Protein AF-A0A086PHK9-F1 (afdb_monomer)

Nearest PDB structures (foldseek):
  7unz-assembly2_D  TM=5.191E-01  e=3.148E+00  Plasmodium falciparum
  7ufx-assembly1_C  TM=5.581E-01  e=4.415E+00  Escherichia coli K-12
  7ur0-assembly1_C  TM=5.518E-01  e=6.192E+00  Escherichia coli K-12
  8f1i-assembly1_H  TM=3.237E-01  e=7.333E+00  Escherichia coli

Foldseek 3Di:
DCVQANPKDWDADPVVRDIDIDGDLAPDDWGKDKDWDFDPDPPDPDIDIDMDTDHHHDPDQPDQDPLQEDDVPDDDDDDDADQVHKDKHKYAQVGDDPPDQQWFFPCPVVPGDHIDGPVVVAQKGKDWDFDDDDPRGGMIMIIIHGD

Sequence (147 aa):
LDQVFPGATRHDDATNHVYKLTIPKEGRTTKAAWYQCKGSARNSNTICKVKINVTAALPTPPTPEAKNKCTAGGEELNLSASPQLPLTFVCPHDLPLKPSETRVYDNRDGQCTNEVDLSSLVDATLSGTTQVDTLAPGDTTYTLTVR

InterPro domains:
  IPR036755 SRS domain superfamily [G3DSA:2.60.40.1320] (1-57)
  IPR036755 SRS domain superfamily [G3DSA:2.60.40.1320] (65-147)

Organism: NCBI:txid943118

Mean predicted aligned error: 13.15 Å

Radius of gyration: 23.98 Å; Cα contacts (8 Å, |Δi|>4): 245; chains: 1; bounding box: 64×37×56 Å

Secondary structure (DSSP, 8-state):
-TTTSTT-EEEEETTTTEEEEE--SSS--SEEEEEEEE-SSTT---EEEEEEEEPPPPPPPPPPPGGGB--TTPPP-----BTTB-EEEEE-TTS--SS-SSEEE--TTSSS--EEEHHHH-SEEEEEEE--SSSS---EEEEEEE-

pLDDT: mean 83.38, std 11.48, range [43.19, 95.94]

Structure (mmCIF, N/CA/C/O backbone):
data_AF-A0A086PHK9-F1
#
_entry.id   AF-A0A086PHK9-F1
#
loop_
_atom_site.group_PDB
_atom_site.id
_atom_site.type_symbol
_atom_site.label_atom_id
_atom_site.label_alt_id
_atom_site.label_comp_id
_atom_site.label_asym_id
_atom_site.label_entity_id
_atom_site.label_seq_id
_atom_site.pdbx_PDB_ins_code
_atom_site.Cartn_x
_atom_site.Cartn_y
_atom_site.Cartn_z
_atom_site.occupancy
_atom_site.B_iso_or_equiv
_atom_site.auth_seq_id
_atom_site.auth_comp_id
_atom_site.auth_asym_id
_atom_site.auth_atom_id
_atom_site.pdbx_PDB_model_num
ATOM 1 N N . LEU A 1 1 ? -16.057 18.497 16.750 1.00 78.44 1 LEU A N 1
ATOM 2 C CA . LEU A 1 1 ? -15.810 17.383 15.808 1.00 78.44 1 LEU A CA 1
ATOM 3 C C . LEU A 1 1 ? -14.372 17.430 15.322 1.00 78.44 1 LEU A C 1
ATOM 5 O O . LEU A 1 1 ? -13.650 16.488 15.600 1.00 78.44 1 LEU A O 1
ATOM 9 N N . ASP A 1 2 ? -13.955 18.554 14.742 1.00 81.12 2 ASP A N 1
ATOM 10 C CA . ASP A 1 2 ? -12.584 18.814 14.284 1.00 81.12 2 ASP A CA 1
ATOM 11 C C . ASP A 1 2 ? -11.486 18.534 15.338 1.00 81.12 2 ASP A C 1
ATOM 13 O O . ASP A 1 2 ? -10.485 17.892 15.057 1.00 81.12 2 ASP A O 1
ATOM 17 N N . GLN A 1 3 ? -11.731 18.865 16.610 1.00 82.00 3 GLN A N 1
ATOM 18 C CA . GLN A 1 3 ? -10.807 18.546 17.716 1.00 82.00 3 GLN A CA 1
ATOM 19 C C . GLN A 1 3 ? -10.564 17.036 17.928 1.00 82.00 3 GLN A C 1
ATOM 21 O O . GLN A 1 3 ? -9.513 16.619 18.419 1.00 82.00 3 GLN A O 1
ATOM 26 N N . VAL A 1 4 ? -11.558 16.205 17.603 1.00 83.56 4 VAL A N 1
ATOM 27 C CA . VAL A 1 4 ? -11.488 14.747 17.776 1.00 83.56 4 VAL A CA 1
ATOM 28 C C . VAL A 1 4 ? -11.048 14.089 16.473 1.00 83.56 4 VAL A C 1
ATOM 30 O O . VAL A 1 4 ? -10.138 13.268 16.491 1.00 83.56 4 VAL A O 1
ATOM 33 N N . PHE A 1 5 ? -11.636 14.498 15.352 1.00 87.75 5 PHE A N 1
ATOM 34 C CA . PHE A 1 5 ? -11.294 14.062 14.005 1.00 87.75 5 PHE A CA 1
ATOM 35 C C . PHE A 1 5 ? -11.035 15.307 13.140 1.00 87.75 5 PHE A C 1
ATOM 37 O O . PHE A 1 5 ? -12.000 15.887 12.633 1.00 87.75 5 PHE A O 1
ATOM 44 N N . PRO A 1 6 ? -9.770 15.743 12.996 1.00 88.12 6 PRO A N 1
ATOM 45 C CA . PRO A 1 6 ? -9.427 16.921 12.201 1.00 88.12 6 PRO A CA 1
ATOM 46 C C . PRO A 1 6 ? -9.944 16.813 10.765 1.00 88.12 6 PRO A C 1
ATOM 48 O O . PRO A 1 6 ? -9.844 15.754 10.145 1.00 88.12 6 PRO A O 1
ATOM 51 N N . GLY A 1 7 ? -10.545 17.889 10.256 1.00 87.56 7 GLY A N 1
ATOM 52 C CA . GLY A 1 7 ? -11.144 17.965 8.922 1.00 87.56 7 GLY A CA 1
ATOM 53 C C . GLY A 1 7 ? -12.464 17.202 8.753 1.00 87.56 7 GLY A C 1
ATOM 54 O O . GLY A 1 7 ? -13.014 17.176 7.652 1.00 87.56 7 GLY A O 1
ATOM 55 N N . ALA A 1 8 ? -12.997 16.568 9.803 1.00 89.19 8 ALA A N 1
ATOM 56 C CA . ALA A 1 8 ? -14.277 15.872 9.717 1.00 89.19 8 ALA A CA 1
ATOM 57 C C . ALA A 1 8 ? -15.462 16.840 9.672 1.00 89.19 8 ALA A C 1
ATOM 59 O O . ALA A 1 8 ? -15.534 17.821 10.416 1.00 89.19 8 ALA A O 1
ATOM 60 N N . THR A 1 9 ? -16.439 16.507 8.832 1.00 90.88 9 THR A N 1
ATOM 61 C CA . THR A 1 9 ? -17.657 17.290 8.621 1.00 90.88 9 THR A CA 1
ATOM 62 C C . THR A 1 9 ? -18.889 16.492 9.024 1.00 90.88 9 THR A C 1
ATOM 64 O O . THR A 1 9 ? -18.906 15.259 8.984 1.00 90.88 9 THR A O 1
ATOM 67 N N . ARG A 1 10 ? -19.940 17.201 9.439 1.00 90.44 10 ARG A N 1
ATOM 68 C CA . ARG A 1 10 ? -21.232 16.607 9.782 1.00 90.44 10 ARG A CA 1
ATOM 69 C C . ARG A 1 10 ? -22.333 17.303 8.999 1.00 90.44 10 ARG A C 1
ATOM 71 O O . ARG A 1 10 ? -22.347 18.529 8.934 1.00 90.44 10 ARG A O 1
ATOM 78 N N . HIS A 1 11 ? -23.230 16.515 8.424 1.00 93.12 11 HIS A N 1
ATOM 79 C CA . HIS A 1 11 ? -24.444 16.997 7.787 1.00 93.12 11 HIS A CA 1
ATOM 80 C C . HIS A 1 11 ? -25.659 16.443 8.530 1.00 93.12 11 HIS A C 1
ATOM 82 O O . HIS A 1 11 ? -25.753 15.231 8.736 1.00 93.12 11 HIS A O 1
ATOM 8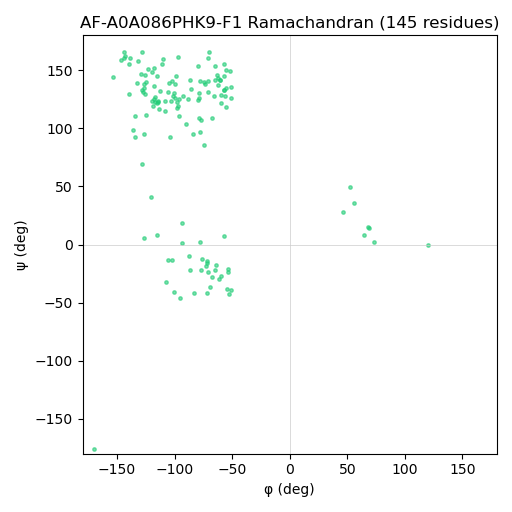8 N N . ASP A 1 12 ? -26.561 17.334 8.930 1.00 91.94 12 ASP A N 1
ATOM 89 C CA . ASP A 1 12 ? -27.671 17.020 9.822 1.00 91.94 12 ASP A CA 1
ATOM 90 C C . ASP A 1 12 ? -28.991 17.181 9.070 1.00 91.94 12 ASP A C 1
ATOM 92 O O . ASP A 1 12 ? -29.306 18.265 8.585 1.00 91.94 12 ASP A O 1
ATOM 96 N N . ASP A 1 13 ? -29.781 16.116 9.035 1.00 91.31 13 ASP A N 1
ATOM 97 C CA . ASP A 1 13 ? -31.189 16.145 8.664 1.00 91.31 13 ASP A CA 1
ATOM 98 C C . ASP A 1 13 ? -32.011 16.020 9.950 1.00 91.31 13 ASP A C 1
ATOM 100 O O . ASP A 1 13 ? -32.274 14.929 10.466 1.00 91.31 13 ASP A O 1
ATOM 104 N N . ALA A 1 14 ? -32.362 17.174 10.517 1.00 84.81 14 ALA A N 1
ATOM 105 C CA . ALA A 1 14 ? -33.084 17.248 11.781 1.00 84.81 14 ALA A CA 1
ATOM 106 C C . ALA A 1 14 ? -34.519 16.707 11.680 1.00 84.81 14 ALA A C 1
ATOM 108 O O . ALA A 1 14 ? -35.041 16.215 12.679 1.00 84.81 14 ALA A O 1
ATOM 109 N N . THR A 1 15 ? -35.133 16.778 10.496 1.00 88.88 15 THR A N 1
ATOM 110 C CA . THR A 1 15 ? -36.508 16.329 10.247 1.00 88.88 15 THR A CA 1
ATOM 111 C C . THR A 1 15 ? -36.600 14.810 10.264 1.00 88.88 15 THR A C 1
ATOM 113 O O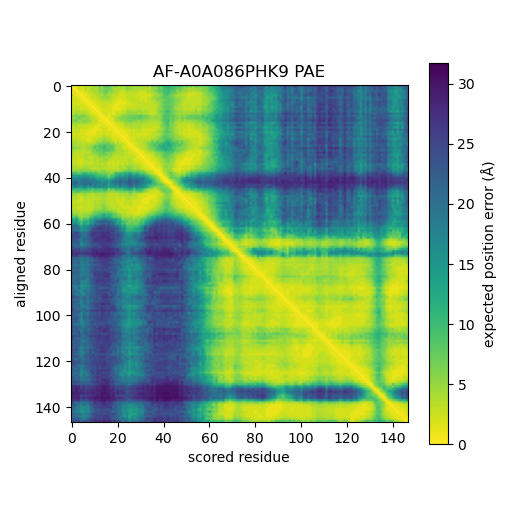 . THR A 1 15 ? -37.513 14.262 10.873 1.00 88.88 15 THR A O 1
ATOM 116 N N . ASN A 1 16 ? -35.627 14.130 9.654 1.00 90.62 16 ASN A N 1
ATOM 117 C CA . ASN A 1 16 ? -35.564 12.668 9.637 1.00 90.62 16 ASN A CA 1
ATOM 118 C C . ASN A 1 16 ? -34.707 12.086 10.773 1.00 90.62 16 ASN A C 1
ATOM 120 O O . ASN A 1 16 ? -34.541 10.871 10.861 1.00 90.62 16 ASN A O 1
ATOM 124 N N . HIS A 1 17 ? -34.155 12.939 11.644 1.00 86.19 17 HIS A N 1
ATOM 125 C CA . HIS A 1 17 ? -33.228 12.563 12.716 1.00 86.19 17 HIS A CA 1
ATOM 126 C C . HIS A 1 17 ? -31.986 11.797 12.217 1.00 86.19 17 HIS A C 1
ATOM 128 O O . HIS A 1 17 ? -31.473 10.907 12.901 1.00 86.19 17 HIS A O 1
ATOM 134 N N . VAL A 1 18 ? -31.484 12.149 11.029 1.00 89.31 18 VAL A N 1
ATOM 135 C CA . VAL A 1 18 ? -30.316 11.515 10.400 1.00 89.31 18 VAL A CA 1
ATOM 136 C C . VAL A 1 18 ? -29.104 12.438 10.4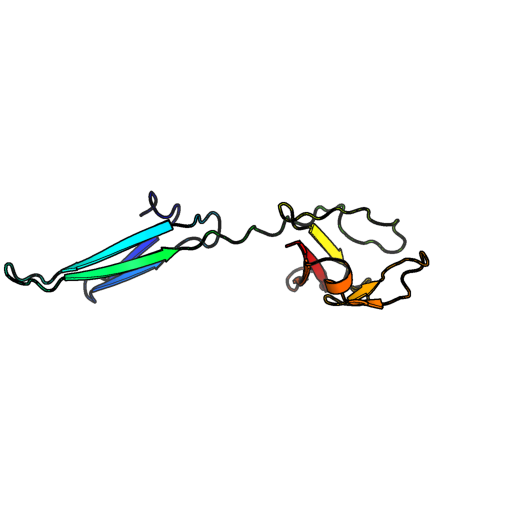93 1.00 89.31 18 VAL A C 1
ATOM 138 O O . VAL A 1 18 ? -29.165 13.611 10.138 1.00 89.31 18 VAL A O 1
ATOM 141 N N . TYR A 1 19 ? -27.968 11.894 10.932 1.00 89.31 19 TYR A N 1
ATOM 142 C CA . TYR A 1 19 ? -26.708 12.629 11.060 1.00 89.31 19 TYR A CA 1
ATOM 143 C C . TYR A 1 19 ? -25.615 11.913 10.270 1.00 89.31 19 TYR A C 1
ATOM 145 O O . TYR A 1 19 ? -25.187 10.817 10.636 1.00 89.31 19 TYR A O 1
ATOM 153 N N . LYS A 1 20 ? -25.146 12.526 9.182 1.00 91.25 20 LYS A N 1
ATOM 154 C CA . LYS A 1 20 ? -24.087 11.976 8.332 1.00 91.25 20 LYS A CA 1
ATOM 155 C C . LYS A 1 20 ? -22.739 12.559 8.735 1.00 91.25 20 LYS A C 1
ATOM 157 O O . LYS A 1 20 ? -22.466 13.736 8.507 1.00 91.25 20 LYS A O 1
ATOM 162 N N . LEU A 1 21 ? -21.887 11.718 9.310 1.00 89.38 21 LEU A N 1
ATOM 163 C CA . LEU A 1 21 ? -20.508 12.056 9.644 1.00 89.38 21 LEU A CA 1
ATOM 164 C C . LEU A 1 21 ? -19.573 11.650 8.498 1.00 89.38 21 LEU A C 1
ATOM 166 O O . LEU A 1 21 ? -19.575 10.495 8.082 1.00 89.38 21 LEU A O 1
ATOM 170 N N . THR A 1 22 ? -18.753 12.585 8.025 1.00 89.81 22 THR A N 1
ATOM 171 C CA . THR A 1 22 ? -17.721 12.336 7.012 1.00 89.81 22 THR A CA 1
ATOM 172 C C . THR A 1 22 ? -16.356 12.620 7.619 1.00 89.81 22 THR A C 1
ATOM 174 O O . THR A 1 22 ? -16.110 13.720 8.107 1.00 89.81 22 THR A O 1
ATOM 177 N N . ILE A 1 23 ? -15.469 11.627 7.607 1.00 88.06 23 ILE A N 1
ATOM 178 C CA . ILE A 1 23 ? -14.118 11.727 8.172 1.00 88.06 23 ILE A CA 1
ATOM 179 C C . ILE A 1 23 ? -13.112 11.652 7.016 1.00 88.06 23 ILE A C 1
ATOM 181 O O . ILE A 1 23 ? -13.257 10.756 6.178 1.00 88.06 23 ILE A O 1
ATOM 185 N N . PRO A 1 24 ? -12.116 12.556 6.939 1.00 85.62 24 PRO A N 1
ATOM 186 C CA . PRO A 1 24 ? -11.112 12.537 5.881 1.00 85.62 24 PRO A CA 1
ATOM 187 C C . PRO A 1 24 ? -10.382 11.201 5.832 1.00 85.62 24 PRO A C 1
ATOM 189 O O . PRO A 1 24 ? -10.141 10.584 6.864 1.00 85.62 24 PRO A O 1
ATOM 192 N N . LYS A 1 25 ? -10.018 10.733 4.636 1.00 77.62 25 LYS A N 1
ATOM 193 C CA . LYS A 1 25 ? -9.279 9.469 4.499 1.00 77.62 25 LYS A CA 1
ATOM 194 C C . LYS A 1 25 ? -7.848 9.585 5.026 1.00 77.62 25 LYS A C 1
ATOM 196 O O . LYS A 1 25 ? -7.373 8.635 5.651 1.00 77.62 25 LYS A O 1
ATOM 201 N N . GLU A 1 26 ? -7.224 10.738 4.813 1.00 77.50 26 GLU A N 1
ATOM 202 C CA . GLU A 1 26 ? -5.828 11.047 5.132 1.00 77.50 26 GLU A CA 1
ATOM 203 C C . GLU A 1 26 ? -5.684 11.782 6.467 1.00 77.50 26 GLU A C 1
ATOM 205 O O . GLU A 1 26 ? -6.654 12.318 7.003 1.00 77.50 26 GLU A O 1
ATOM 210 N N . GLY A 1 27 ? -4.471 11.777 7.031 1.00 73.31 27 GLY A N 1
ATOM 211 C CA . GLY A 1 27 ? -4.154 12.505 8.268 1.00 73.31 27 GLY A CA 1
ATOM 212 C C . GLY A 1 27 ? -4.897 12.014 9.519 1.00 73.31 27 GLY A C 1
ATOM 213 O O . GLY A 1 27 ? -4.827 12.644 10.574 1.00 73.31 27 GLY A O 1
ATOM 214 N N . ARG A 1 28 ? -5.623 10.890 9.429 1.00 85.00 28 ARG A N 1
ATOM 215 C CA . ARG A 1 28 ? -6.356 10.317 10.562 1.00 85.00 28 ARG A CA 1
ATOM 216 C C . ARG A 1 28 ? -5.403 9.714 11.582 1.00 85.00 28 ARG A C 1
ATOM 218 O O . ARG A 1 28 ? -4.474 8.991 11.236 1.00 85.00 28 ARG A O 1
ATOM 225 N N . THR A 1 29 ? -5.731 9.915 12.852 1.00 80.25 29 THR A N 1
ATOM 226 C CA . THR A 1 29 ? -5.113 9.232 13.994 1.00 80.25 29 THR A CA 1
ATOM 227 C C . THR A 1 29 ? -6.116 8.278 14.636 1.00 80.25 29 THR A C 1
ATOM 229 O O . THR A 1 29 ? -7.328 8.474 14.516 1.00 80.25 29 THR A O 1
ATOM 232 N N . THR A 1 30 ? -5.625 7.238 15.317 1.00 84.81 30 THR A N 1
ATOM 233 C CA . THR A 1 30 ? -6.495 6.286 16.019 1.00 84.81 30 THR A CA 1
ATOM 234 C C . THR A 1 30 ? -7.188 6.975 17.190 1.00 84.81 30 THR A C 1
ATOM 236 O O . THR A 1 30 ? -6.547 7.304 18.189 1.00 84.81 30 THR A O 1
ATOM 239 N N . LYS A 1 31 ? -8.499 7.200 17.072 1.00 89.44 31 LYS A N 1
ATOM 240 C CA . LYS A 1 31 ? -9.315 7.896 18.075 1.00 89.44 31 LYS A CA 1
ATOM 241 C C . LYS A 1 31 ? -10.736 7.341 18.125 1.00 89.44 31 LYS A C 1
ATOM 243 O O . LYS A 1 31 ? -11.229 6.744 17.168 1.00 89.44 31 LYS A O 1
ATOM 248 N N . ALA A 1 32 ? -11.404 7.568 19.253 1.00 90.69 32 ALA A N 1
ATOM 249 C CA . ALA A 1 32 ? -12.793 7.188 19.464 1.00 90.69 32 ALA A CA 1
AT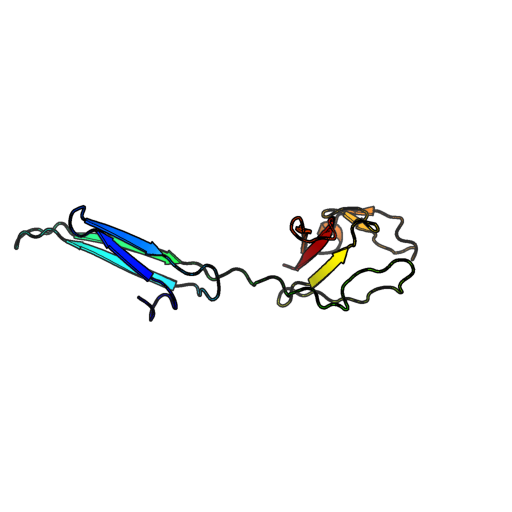OM 250 C C . ALA A 1 32 ? -13.637 8.392 19.897 1.00 90.69 32 ALA A C 1
ATOM 252 O O . ALA A 1 32 ? -13.161 9.265 20.624 1.00 90.69 32 ALA A O 1
ATOM 253 N N . ALA A 1 33 ? -14.896 8.415 19.468 1.00 90.69 33 ALA A N 1
ATOM 254 C CA . ALA A 1 33 ? -15.898 9.393 19.877 1.00 90.69 33 ALA A CA 1
ATOM 255 C C . ALA A 1 33 ? -17.200 8.689 20.266 1.00 90.69 33 ALA A C 1
ATOM 257 O O . ALA A 1 33 ? -17.465 7.570 19.825 1.00 90.69 33 ALA A O 1
ATOM 258 N N . TRP A 1 34 ? -18.031 9.355 21.067 1.00 91.88 34 TRP A N 1
ATOM 259 C CA . TRP A 1 34 ? -19.324 8.826 21.487 1.00 91.88 34 TRP A CA 1
ATOM 260 C C . TRP A 1 34 ? -20.445 9.812 21.180 1.00 91.88 34 TRP A C 1
ATOM 262 O O . TRP A 1 34 ? -20.314 11.007 21.438 1.00 91.88 34 TRP A O 1
ATOM 272 N N . TYR A 1 35 ? -21.563 9.291 20.683 1.00 90.44 35 TYR A N 1
ATOM 273 C CA . TYR A 1 35 ? -22.840 9.993 20.618 1.00 90.44 35 TYR A CA 1
ATOM 274 C C . TYR A 1 35 ? -23.827 9.382 21.601 1.00 90.44 35 TYR A C 1
ATOM 276 O O . TYR A 1 35 ? -23.684 8.232 22.022 1.00 90.44 35 TYR A O 1
ATOM 284 N N . GLN A 1 36 ? -24.849 10.156 21.950 1.00 90.00 36 GLN A N 1
ATOM 285 C CA . GLN A 1 36 ? -25.987 9.656 22.701 1.00 90.00 36 GLN A CA 1
ATOM 286 C C . GLN A 1 36 ? -27.292 10.036 22.003 1.00 90.00 36 GLN A C 1
ATOM 288 O O . GLN A 1 36 ? -27.486 11.194 21.635 1.00 90.00 36 GLN A O 1
ATOM 293 N N . CYS A 1 37 ? -28.193 9.070 21.867 1.00 86.38 37 CYS A N 1
ATOM 294 C CA . CYS A 1 37 ? -29.595 9.304 21.552 1.00 86.38 37 CYS A CA 1
ATOM 295 C C . CYS A 1 37 ? -30.366 9.256 22.871 1.00 86.38 37 CYS A C 1
ATOM 297 O O . CYS A 1 37 ? -30.291 8.264 23.602 1.00 86.38 37 CYS A O 1
ATOM 299 N N . LYS A 1 38 ? -31.077 10.336 23.194 1.00 85.44 38 LYS A N 1
ATOM 300 C CA . LYS A 1 38 ? -31.850 10.469 24.430 1.00 85.44 38 LYS A CA 1
ATOM 301 C C . LYS A 1 38 ? -33.289 10.826 24.080 1.00 85.44 38 LYS A C 1
ATOM 303 O O . LYS A 1 38 ? -33.510 11.766 23.322 1.00 85.44 38 LYS A O 1
ATOM 308 N N . GLY A 1 39 ? -34.245 10.089 24.642 1.00 78.69 39 GLY A N 1
ATOM 309 C CA . GLY A 1 39 ? -35.668 10.389 24.480 1.00 78.69 39 GLY A CA 1
ATOM 310 C C . GLY A 1 39 ? -36.043 11.757 25.061 1.00 78.69 39 GLY A C 1
ATOM 311 O O . GLY A 1 39 ? -35.529 12.160 26.105 1.00 78.69 39 GLY A O 1
ATOM 312 N N . SER A 1 40 ? -36.957 12.464 24.396 1.00 71.50 40 SER A N 1
ATOM 313 C CA . SER A 1 40 ? -37.367 13.834 24.747 1.00 71.50 40 SER A CA 1
ATOM 314 C C . SER A 1 40 ? -38.215 13.928 26.024 1.00 71.50 40 SER A C 1
ATOM 316 O O . SER A 1 40 ? -38.382 15.013 26.579 1.00 71.50 40 SER A O 1
ATOM 318 N N . ALA A 1 41 ? -38.766 12.808 26.504 1.00 74.75 41 ALA A N 1
ATOM 319 C CA . ALA A 1 41 ? -39.563 12.779 27.725 1.00 74.75 41 ALA A CA 1
ATOM 320 C C . ALA A 1 41 ? -38.673 12.985 28.960 1.00 74.75 41 ALA A C 1
ATOM 322 O O . ALA A 1 41 ? -37.674 12.286 29.138 1.00 74.75 41 ALA A O 1
ATOM 323 N N . ARG A 1 42 ? -39.074 13.901 29.855 1.00 62.09 42 ARG A N 1
ATOM 324 C CA . ARG A 1 42 ? -38.338 14.251 31.090 1.00 62.09 42 ARG A CA 1
ATOM 325 C C . ARG A 1 42 ? -37.996 13.045 31.985 1.00 62.09 42 ARG A C 1
ATOM 327 O O . ARG A 1 42 ? -37.040 13.130 32.746 1.00 62.09 42 ARG A O 1
ATOM 334 N N . ASN A 1 43 ? -38.721 11.931 31.839 1.00 62.62 43 ASN A N 1
ATOM 335 C CA . ASN A 1 43 ? -38.631 10.736 32.687 1.00 62.62 43 ASN A CA 1
ATOM 336 C C . ASN A 1 43 ? -38.121 9.499 31.914 1.00 62.62 43 ASN A C 1
ATOM 338 O O . ASN A 1 43 ? -38.184 8.378 32.412 1.00 62.62 43 ASN A O 1
ATOM 342 N N . SER A 1 44 ? -37.664 9.676 30.669 1.00 62.97 44 SER A N 1
ATOM 343 C CA . SER A 1 44 ? -37.152 8.585 29.838 1.00 62.97 44 SER A CA 1
ATOM 344 C C . SER A 1 44 ? -35.726 8.225 30.257 1.00 62.97 44 SER A C 1
ATOM 346 O O . SER A 1 44 ? -34.783 8.952 29.943 1.00 62.97 44 SER A O 1
ATOM 348 N N . ASN A 1 45 ? -35.556 7.060 30.886 1.00 68.94 45 ASN A N 1
ATOM 349 C CA . ASN A 1 45 ? -34.238 6.471 31.158 1.00 68.94 45 ASN A CA 1
ATOM 350 C C . ASN A 1 45 ? -33.607 5.795 29.924 1.00 68.94 45 ASN A C 1
ATOM 352 O O . ASN A 1 45 ? -32.520 5.225 30.006 1.00 68.94 45 ASN A O 1
ATOM 356 N N . THR A 1 46 ? -34.274 5.858 28.769 1.00 75.56 46 THR A N 1
ATOM 357 C CA . THR A 1 46 ? -33.807 5.254 27.522 1.00 75.56 46 THR A CA 1
ATOM 358 C C . THR A 1 46 ? -32.725 6.130 26.891 1.00 75.56 46 THR A C 1
ATOM 360 O O . THR A 1 46 ? -33.010 7.121 26.213 1.00 75.56 46 THR A O 1
ATOM 363 N N . ILE A 1 47 ? -31.468 5.770 27.154 1.00 85.69 47 ILE A N 1
ATOM 364 C CA . ILE A 1 47 ? -30.273 6.369 26.554 1.00 85.69 47 ILE A CA 1
ATOM 365 C C . ILE A 1 47 ? -29.588 5.298 25.709 1.00 85.69 47 ILE A C 1
ATOM 367 O O . ILE A 1 47 ? -29.193 4.257 26.228 1.00 85.69 47 ILE A O 1
ATOM 371 N N . CYS A 1 48 ? -29.393 5.573 24.422 1.00 87.25 48 CYS A N 1
ATOM 372 C CA . CYS A 1 48 ? -28.545 4.756 23.558 1.00 87.25 48 CYS A CA 1
ATOM 373 C C . CYS A 1 48 ? -27.211 5.475 23.350 1.00 87.25 48 CYS A C 1
ATOM 375 O O . CYS A 1 48 ? -27.198 6.625 22.911 1.00 87.25 48 CYS A O 1
ATOM 377 N N . LYS A 1 49 ? -26.091 4.822 23.677 1.00 92.38 49 LYS A N 1
ATOM 378 C CA . LYS A 1 49 ? -24.741 5.351 23.435 1.00 92.38 49 LYS A CA 1
ATOM 379 C C . LYS A 1 49 ? -24.150 4.691 22.195 1.00 92.38 49 LYS A C 1
ATOM 381 O O . LYS A 1 49 ? -24.076 3.470 22.124 1.00 92.38 49 LYS A O 1
ATOM 386 N N . VAL A 1 50 ? -23.670 5.498 21.259 1.00 91.12 50 VAL A N 1
ATOM 387 C CA . VAL A 1 50 ? -23.024 5.042 20.024 1.00 91.12 50 VAL A CA 1
ATOM 388 C C . VAL A 1 50 ? -21.536 5.341 20.126 1.00 91.12 50 VAL A C 1
ATOM 390 O O . VAL A 1 50 ? -21.171 6.493 20.335 1.00 91.12 50 VAL A O 1
ATOM 393 N N . LYS A 1 51 ? -20.678 4.328 19.983 1.00 92.69 51 LYS A N 1
ATOM 394 C CA . LYS A 1 51 ? -19.217 4.490 19.935 1.00 92.69 51 LYS A CA 1
ATOM 395 C C . LYS A 1 51 ? -18.747 4.451 18.483 1.00 92.69 51 LYS A C 1
ATOM 397 O O . LYS A 1 51 ? -19.015 3.483 17.781 1.00 92.69 51 LYS A O 1
ATOM 402 N N . ILE A 1 52 ? -18.013 5.473 18.061 1.00 90.00 52 ILE A N 1
ATOM 403 C CA . ILE A 1 52 ? -17.378 5.560 16.746 1.00 90.00 52 ILE A CA 1
ATOM 404 C C . ILE A 1 52 ? -15.876 5.404 16.946 1.00 90.00 52 ILE A C 1
ATOM 406 O O . ILE A 1 52 ? -15.248 6.259 17.566 1.00 90.00 52 ILE A O 1
ATOM 410 N N . ASN A 1 53 ? -15.314 4.319 16.418 1.00 90.56 53 ASN A N 1
ATOM 411 C CA . ASN A 1 53 ? -13.873 4.097 16.370 1.00 90.56 53 ASN A CA 1
ATOM 412 C C . ASN A 1 53 ? -13.346 4.437 14.982 1.00 90.56 53 ASN A C 1
ATOM 414 O O . ASN A 1 53 ? -13.860 3.937 13.984 1.00 90.56 53 ASN A O 1
ATOM 418 N N . VAL A 1 54 ? -12.291 5.241 14.934 1.00 87.75 54 VAL A N 1
ATOM 419 C CA . VAL A 1 54 ? -11.582 5.587 13.706 1.00 87.75 54 VAL A CA 1
ATOM 420 C C . VAL A 1 54 ? -10.151 5.117 13.857 1.00 87.75 54 VAL A C 1
ATOM 422 O O . VAL A 1 54 ? -9.468 5.490 14.809 1.00 87.75 54 VAL A O 1
ATOM 425 N N . THR A 1 55 ? -9.706 4.280 12.930 1.00 85.56 55 THR A N 1
ATOM 426 C CA . THR A 1 55 ? -8.311 3.851 12.852 1.00 85.56 55 THR A CA 1
ATOM 427 C C . THR A 1 55 ? -7.461 4.931 12.190 1.00 85.56 55 THR A C 1
ATOM 429 O O . THR A 1 55 ? -7.967 5.730 11.390 1.00 85.56 55 THR A O 1
ATOM 432 N N . ALA A 1 56 ? -6.167 4.947 12.521 1.00 81.25 56 ALA A N 1
ATOM 433 C CA . ALA A 1 56 ? -5.191 5.782 11.835 1.00 81.25 56 ALA A CA 1
ATOM 434 C C . ALA A 1 56 ? -5.254 5.586 10.311 1.00 81.25 56 ALA A C 1
ATOM 436 O O . ALA A 1 56 ? -5.612 4.509 9.819 1.00 81.25 56 ALA A O 1
ATOM 437 N N . ALA A 1 57 ? -4.938 6.647 9.569 1.00 76.81 57 ALA A N 1
ATOM 438 C CA . ALA A 1 57 ? -4.754 6.539 8.132 1.00 76.81 57 ALA A CA 1
ATOM 439 C C . ALA A 1 57 ? -3.603 5.567 7.856 1.00 76.81 57 ALA A C 1
ATOM 441 O O . ALA A 1 57 ? -2.606 5.554 8.582 1.00 76.81 57 ALA A O 1
ATOM 442 N N . LEU A 1 58 ? -3.754 4.752 6.813 1.00 69.56 58 LEU A N 1
ATOM 443 C CA . LEU A 1 58 ? -2.613 4.017 6.283 1.00 69.56 58 LEU A CA 1
ATOM 444 C C . LEU A 1 58 ? -1.568 5.043 5.819 1.00 69.56 58 LEU A C 1
ATOM 446 O O . LEU A 1 58 ? -1.974 6.087 5.293 1.00 69.56 58 LEU A O 1
ATOM 450 N N . PRO A 1 59 ? -0.264 4.779 6.018 1.00 61.28 59 PRO A N 1
ATOM 451 C CA . PRO A 1 59 ? 0.779 5.615 5.447 1.00 61.28 59 PRO A CA 1
ATOM 452 C C . PRO A 1 59 ? 0.505 5.777 3.955 1.00 61.28 59 PRO A C 1
ATOM 454 O O . PRO A 1 59 ? 0.297 4.784 3.252 1.00 61.28 59 PRO A O 1
ATOM 457 N N . THR A 1 60 ? 0.448 7.018 3.480 1.00 58.22 60 THR A N 1
ATOM 458 C CA . THR A 1 60 ? 0.400 7.270 2.045 1.00 58.22 60 THR A CA 1
ATOM 459 C C . THR A 1 60 ? 1.674 6.667 1.453 1.00 58.22 60 THR A C 1
ATOM 461 O O . THR A 1 60 ? 2.753 6.948 1.987 1.00 58.22 60 THR A O 1
ATOM 464 N N . PRO A 1 61 ? 1.590 5.823 0.408 1.00 58.22 61 PRO A N 1
ATOM 465 C CA . PRO A 1 61 ? 2.782 5.364 -0.288 1.00 58.22 61 PRO A CA 1
ATOM 466 C C . PRO A 1 61 ? 3.637 6.578 -0.661 1.00 58.22 61 PRO A C 1
ATOM 468 O O . PRO A 1 61 ? 3.068 7.580 -1.111 1.00 58.22 61 PRO A O 1
ATOM 471 N N . PRO A 1 62 ? 4.965 6.541 -0.463 1.00 58.97 62 PRO A N 1
ATOM 472 C CA . PRO A 1 62 ? 5.801 7.643 -0.901 1.00 58.97 62 PRO A CA 1
ATOM 473 C C . PRO A 1 62 ? 5.594 7.849 -2.396 1.00 58.97 62 PRO A C 1
ATOM 475 O O . PRO A 1 62 ? 5.593 6.890 -3.169 1.00 58.97 62 PRO A O 1
ATOM 478 N N . THR A 1 63 ? 5.393 9.094 -2.815 1.00 60.06 63 THR A N 1
ATOM 479 C CA . THR A 1 63 ? 5.326 9.417 -4.238 1.00 60.06 63 THR A CA 1
ATOM 480 C C . THR A 1 63 ? 6.623 8.940 -4.892 1.00 60.06 63 THR A C 1
ATOM 482 O O . THR A 1 63 ? 7.689 9.292 -4.378 1.00 60.06 63 THR A O 1
ATOM 485 N N . PRO A 1 64 ? 6.573 8.150 -5.981 1.00 60.91 64 PRO A N 1
ATOM 486 C CA . PRO A 1 64 ? 7.782 7.742 -6.676 1.00 60.91 64 PRO A CA 1
ATOM 487 C C . PRO A 1 64 ? 8.561 8.990 -7.074 1.00 60.91 64 PRO A C 1
ATOM 489 O O . PRO A 1 64 ? 8.059 9.843 -7.810 1.00 60.91 64 PRO A O 1
ATOM 492 N N . GLU A 1 65 ? 9.774 9.129 -6.552 1.00 64.50 65 GLU A N 1
ATOM 493 C CA . GLU A 1 65 ? 10.673 10.168 -7.028 1.00 64.50 65 GLU A CA 1
ATOM 494 C C . GLU A 1 65 ? 10.991 9.884 -8.501 1.00 64.50 65 GLU A C 1
ATOM 496 O O . GLU A 1 65 ? 11.104 8.724 -8.896 1.00 64.50 65 GLU A O 1
ATOM 501 N N . ALA A 1 66 ? 11.180 10.921 -9.325 1.00 63.62 66 ALA A N 1
ATOM 502 C CA . ALA A 1 66 ? 11.515 10.746 -10.745 1.00 63.62 66 ALA A CA 1
ATOM 503 C C . ALA A 1 66 ? 12.754 9.849 -10.967 1.00 63.62 66 ALA A C 1
ATOM 505 O O . ALA A 1 66 ? 12.884 9.222 -12.014 1.00 63.62 66 ALA A O 1
ATOM 506 N N . LYS A 1 67 ? 13.632 9.751 -9.956 1.00 68.50 67 LYS A N 1
ATOM 507 C CA . LYS A 1 67 ? 14.815 8.880 -9.933 1.00 68.50 67 LYS A CA 1
ATOM 508 C C . LYS A 1 67 ? 14.501 7.382 -9.759 1.00 68.50 67 LYS A C 1
ATOM 510 O O . LYS A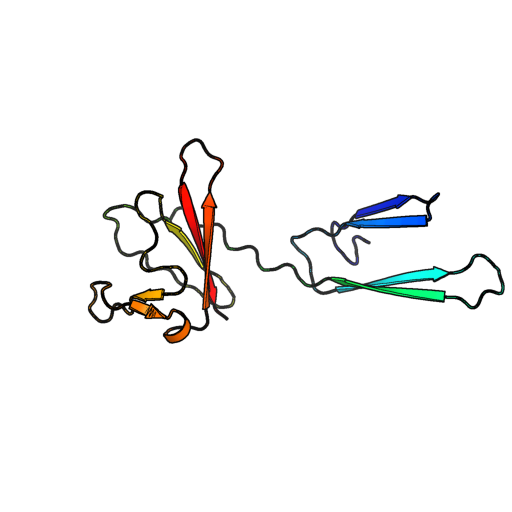 1 67 ? 15.346 6.560 -10.076 1.00 68.50 67 LYS A O 1
ATOM 515 N N . ASN A 1 68 ? 13.309 7.018 -9.279 1.00 84.44 68 ASN A N 1
ATOM 516 C CA . ASN A 1 68 ? 12.896 5.628 -9.043 1.00 84.44 68 ASN A CA 1
ATOM 517 C C . ASN A 1 68 ? 12.133 5.038 -10.247 1.00 84.44 68 ASN A C 1
ATOM 519 O O . ASN A 1 68 ? 11.384 4.071 -10.101 1.00 84.44 68 ASN A O 1
ATOM 523 N N . LYS A 1 69 ? 12.254 5.648 -11.429 1.00 86.81 69 LYS A N 1
ATOM 524 C CA . LYS A 1 69 ? 11.647 5.156 -12.666 1.00 86.81 69 LYS A CA 1
ATOM 525 C C . LYS A 1 69 ? 12.672 4.342 -13.450 1.00 86.81 69 LYS A C 1
ATOM 527 O O . LYS A 1 69 ? 13.743 4.851 -13.768 1.00 86.81 69 LYS A O 1
ATOM 532 N N . CYS A 1 70 ? 12.329 3.099 -13.781 1.00 85.38 70 CYS A N 1
ATOM 533 C CA . CYS A 1 70 ? 13.159 2.255 -14.634 1.00 85.38 70 CYS A CA 1
ATOM 534 C C . CYS A 1 70 ? 13.254 2.847 -16.047 1.00 85.38 70 CYS A C 1
ATOM 536 O O . CYS A 1 70 ? 12.267 3.351 -16.587 1.00 85.38 70 CYS A O 1
ATOM 538 N N . THR A 1 71 ? 14.433 2.756 -16.659 1.00 83.12 71 THR A N 1
ATOM 539 C CA . THR A 1 71 ? 14.694 3.184 -18.040 1.00 83.12 71 THR A CA 1
ATOM 540 C C . THR A 1 71 ? 15.393 2.070 -18.817 1.00 83.12 71 THR A C 1
ATOM 542 O O . THR A 1 71 ? 16.161 1.286 -18.257 1.00 83.12 71 THR A O 1
ATOM 545 N N . ALA A 1 72 ? 15.113 1.966 -20.119 1.00 72.56 72 ALA A N 1
ATOM 546 C CA . ALA A 1 72 ? 15.713 0.938 -20.966 1.00 72.56 72 ALA A CA 1
ATOM 547 C C . ALA A 1 72 ? 17.228 1.165 -21.082 1.00 72.56 72 ALA A C 1
ATOM 549 O O . ALA A 1 72 ? 17.662 2.266 -21.418 1.00 72.56 72 ALA A O 1
ATOM 550 N N . GLY A 1 73 ? 18.026 0.128 -20.806 1.00 67.44 73 GLY A N 1
ATOM 551 C CA . GLY A 1 73 ? 19.491 0.228 -20.808 1.00 67.44 73 GLY A CA 1
ATOM 552 C C . GLY A 1 73 ? 20.072 1.072 -19.666 1.00 67.44 73 GLY A C 1
ATOM 553 O O . GLY A 1 73 ? 21.238 1.451 -19.741 1.00 67.44 73 GLY A O 1
ATOM 554 N N . GLY A 1 74 ? 19.269 1.391 -18.644 1.00 65.62 74 GLY A N 1
ATOM 555 C CA . GLY A 1 74 ? 19.732 2.052 -17.426 1.00 65.62 74 GLY A CA 1
ATOM 556 C C . GLY A 1 74 ? 20.591 1.140 -16.543 1.00 65.62 74 GLY A C 1
ATOM 557 O O . GLY A 1 74 ? 20.553 -0.085 -16.664 1.00 65.62 74 GLY A O 1
ATOM 558 N N . GLU A 1 75 ? 21.367 1.756 -15.651 1.00 73.44 75 GLU A N 1
ATOM 559 C CA . GLU A 1 75 ? 22.104 1.060 -14.590 1.00 73.44 75 GLU A CA 1
ATOM 560 C C . GLU A 1 75 ? 21.154 0.505 -13.511 1.00 73.44 75 GLU A C 1
ATOM 562 O O . GLU A 1 75 ? 19.983 0.885 -13.424 1.00 73.44 75 GLU A O 1
ATOM 567 N N . GLU A 1 76 ? 21.667 -0.393 -12.666 1.00 83.56 76 GLU A N 1
ATOM 568 C CA . GLU A 1 76 ? 20.928 -0.950 -11.532 1.00 83.56 76 GLU A CA 1
ATOM 569 C C . GLU A 1 76 ? 20.481 0.151 -10.552 1.00 83.56 76 GLU A C 1
ATOM 571 O O . GLU A 1 76 ? 21.293 0.891 -9.984 1.00 83.56 76 GLU A O 1
ATOM 576 N N . LEU A 1 77 ? 19.167 0.245 -10.324 1.00 85.38 77 LEU A N 1
ATOM 577 C CA . LEU A 1 77 ? 18.592 1.167 -9.348 1.00 85.38 77 LEU A CA 1
ATOM 578 C C . LEU A 1 77 ? 18.775 0.613 -7.932 1.00 85.38 77 LEU A C 1
ATOM 580 O O . LEU A 1 77 ? 18.074 -0.300 -7.502 1.00 85.38 77 LEU A O 1
ATOM 584 N N . ASN A 1 78 ? 19.688 1.222 -7.181 1.00 86.19 78 ASN A N 1
ATOM 585 C CA . ASN A 1 78 ? 19.943 0.878 -5.786 1.00 86.19 78 ASN A CA 1
ATOM 586 C C . ASN A 1 78 ? 18.949 1.609 -4.871 1.00 86.19 78 ASN A C 1
ATOM 588 O O . ASN A 1 78 ? 19.146 2.773 -4.514 1.00 86.19 78 ASN A O 1
ATOM 592 N N . LEU A 1 79 ? 17.859 0.928 -4.517 1.00 88.19 79 LEU A N 1
ATOM 593 C CA . LEU A 1 79 ? 16.770 1.464 -3.702 1.00 88.19 79 LEU A CA 1
ATOM 594 C C . LEU A 1 79 ? 16.666 0.716 -2.366 1.00 88.19 79 LEU A C 1
ATOM 596 O O . LEU A 1 79 ? 16.859 -0.495 -2.308 1.00 88.19 79 LEU A O 1
ATOM 600 N N . SER A 1 80 ? 16.305 1.431 -1.299 1.00 87.44 80 SER A N 1
ATOM 601 C CA . SER A 1 80 ? 16.174 0.864 0.051 1.00 87.44 80 SER A CA 1
ATOM 602 C C . SER A 1 80 ? 14.743 0.991 0.563 1.00 87.44 80 SER A C 1
ATOM 604 O O . SER A 1 80 ? 14.135 2.054 0.446 1.00 87.44 80 SER A O 1
ATOM 606 N N . ALA A 1 81 ? 14.230 -0.075 1.175 1.00 87.44 81 ALA A N 1
ATOM 607 C CA . ALA A 1 81 ? 12.923 -0.115 1.829 1.00 87.44 81 ALA A CA 1
ATOM 608 C C . ALA A 1 81 ? 13.080 -0.448 3.320 1.00 87.44 81 ALA A C 1
ATOM 610 O O . ALA A 1 81 ? 13.985 -1.192 3.700 1.00 87.44 81 ALA A O 1
ATOM 611 N N . SER A 1 82 ? 12.191 0.070 4.169 1.00 84.62 82 SER A N 1
ATOM 612 C CA . SER A 1 82 ? 12.131 -0.286 5.591 1.00 84.62 82 SER A CA 1
ATOM 613 C C . SER A 1 82 ? 10.686 -0.315 6.105 1.00 84.62 82 SER A C 1
ATOM 615 O O . SER A 1 82 ? 9.795 0.235 5.455 1.00 84.62 82 SER A O 1
ATOM 617 N N . PRO A 1 83 ? 10.419 -0.892 7.293 1.00 84.81 83 PRO A N 1
ATOM 618 C CA . PRO A 1 83 ? 9.075 -0.873 7.877 1.00 84.81 83 PRO A CA 1
ATOM 619 C C . PRO A 1 83 ? 8.528 0.540 8.134 1.00 84.81 83 PRO A C 1
ATOM 621 O O . PRO A 1 83 ? 7.317 0.747 8.143 1.00 84.81 83 PRO A O 1
ATOM 624 N N . GLN A 1 84 ? 9.406 1.530 8.348 1.00 81.50 84 GLN A N 1
ATOM 625 C CA . GLN A 1 84 ? 8.987 2.928 8.514 1.00 81.50 84 GLN A CA 1
ATOM 626 C C . GLN A 1 84 ? 8.852 3.671 7.182 1.00 81.50 84 GLN A C 1
ATOM 628 O O . GLN A 1 84 ? 8.166 4.692 7.129 1.00 81.50 84 GLN A O 1
ATOM 633 N N . LEU A 1 85 ? 9.515 3.188 6.129 1.00 81.88 85 LEU A N 1
ATOM 634 C CA . LEU A 1 85 ? 9.569 3.837 4.829 1.00 81.88 85 LEU A CA 1
ATOM 635 C C . LEU A 1 85 ? 9.338 2.803 3.717 1.00 81.88 85 LEU A C 1
ATOM 637 O O . LEU A 1 85 ? 10.295 2.171 3.252 1.00 81.88 85 LEU A O 1
ATOM 641 N N . PRO A 1 86 ? 8.076 2.629 3.281 1.00 85.00 86 PRO A N 1
ATOM 642 C CA . PRO A 1 86 ? 7.766 1.850 2.091 1.00 85.00 86 PRO A CA 1
ATOM 643 C C . PRO A 1 86 ? 8.549 2.382 0.890 1.00 85.00 86 PRO A C 1
ATOM 645 O O . PRO A 1 86 ? 8.835 3.573 0.810 1.00 85.00 86 PRO A O 1
ATOM 648 N N . LEU A 1 87 ? 8.884 1.519 -0.059 1.00 89.19 87 LEU A N 1
ATOM 649 C CA . LEU A 1 87 ? 9.585 1.921 -1.275 1.00 89.19 87 LEU A CA 1
ATOM 650 C C . LEU A 1 87 ? 8.608 1.987 -2.443 1.00 89.19 87 LEU A C 1
ATOM 652 O O . LEU A 1 87 ? 7.768 1.103 -2.592 1.00 89.19 87 LEU A O 1
ATOM 656 N N . THR A 1 88 ? 8.756 2.988 -3.307 1.00 89.81 88 THR A N 1
ATOM 657 C CA . THR A 1 88 ? 8.032 3.054 -4.577 1.00 89.81 88 THR A CA 1
ATOM 658 C C . THR A 1 88 ? 8.965 3.205 -5.767 1.00 89.81 88 THR A C 1
ATOM 660 O O . THR A 1 88 ? 9.951 3.943 -5.714 1.00 89.81 88 THR A O 1
ATOM 663 N N . PHE A 1 89 ? 8.636 2.502 -6.849 1.00 90.31 89 PHE A N 1
ATOM 664 C CA . PHE A 1 89 ? 9.334 2.575 -8.131 1.00 90.31 89 PHE A CA 1
ATOM 665 C C . PHE A 1 89 ? 8.347 2.430 -9.291 1.00 90.31 89 PHE A C 1
ATOM 667 O O . PHE A 1 89 ? 7.223 1.956 -9.109 1.00 90.31 89 PHE A O 1
ATOM 674 N N . VAL A 1 90 ? 8.749 2.873 -10.481 1.00 90.00 90 VAL A N 1
ATOM 675 C CA . VAL A 1 90 ? 7.893 2.881 -11.675 1.00 90.00 90 VAL A CA 1
ATOM 676 C C . VAL A 1 90 ? 8.494 1.995 -12.752 1.00 90.00 90 VAL A C 1
ATOM 678 O O . VAL A 1 90 ? 9.628 2.216 -13.177 1.00 90.00 90 VAL A O 1
ATOM 681 N N . CYS A 1 91 ? 7.701 1.041 -13.231 1.00 89.56 91 CYS A N 1
ATOM 682 C CA . CYS A 1 91 ? 7.984 0.287 -14.444 1.00 89.56 91 CYS A CA 1
ATOM 683 C C . CYS A 1 91 ? 7.196 0.904 -15.605 1.00 89.56 91 CYS A C 1
ATOM 685 O O . CYS A 1 91 ? 5.958 0.912 -15.555 1.00 89.56 91 CYS A O 1
ATOM 687 N N . PRO A 1 92 ? 7.883 1.426 -16.632 1.00 87.94 92 PRO A N 1
ATOM 688 C CA . PRO A 1 92 ? 7.243 1.837 -17.872 1.00 87.94 92 PRO A CA 1
ATOM 689 C C . PRO A 1 92 ? 6.459 0.705 -18.542 1.00 87.94 92 PRO A C 1
ATOM 691 O O . PRO A 1 92 ? 6.789 -0.468 -18.371 1.00 87.94 92 PRO A O 1
ATOM 694 N N . HIS A 1 93 ? 5.456 1.046 -19.352 1.00 85.81 93 HIS A N 1
ATOM 695 C CA . HIS A 1 93 ? 4.673 0.059 -20.112 1.00 85.81 93 HIS A CA 1
ATOM 696 C C . HIS A 1 93 ? 5.539 -0.875 -20.985 1.00 85.81 93 HIS A C 1
ATOM 698 O O . HIS A 1 93 ? 5.252 -2.063 -21.117 1.00 85.81 93 HIS A O 1
ATOM 704 N N . ASP A 1 94 ? 6.599 -0.341 -21.591 1.00 86.44 94 ASP A N 1
ATOM 705 C CA . ASP A 1 94 ? 7.556 -1.064 -22.433 1.00 86.44 94 ASP A CA 1
ATOM 706 C C . ASP A 1 94 ? 8.552 -1.926 -21.637 1.00 86.44 94 ASP A C 1
ATOM 708 O O . ASP A 1 94 ? 9.213 -2.791 -22.211 1.00 86.44 94 ASP A O 1
ATOM 712 N N . LEU A 1 95 ? 8.620 -1.740 -20.315 1.00 88.31 95 LEU A N 1
ATOM 713 C CA . LEU A 1 95 ? 9.477 -2.480 -19.387 1.00 88.31 95 LEU A CA 1
ATOM 714 C C . LEU A 1 95 ? 8.644 -3.021 -18.215 1.00 88.31 95 LEU A C 1
ATOM 716 O O . LEU A 1 95 ? 8.776 -2.541 -17.085 1.00 88.31 95 LEU A O 1
ATOM 720 N N . PRO A 1 96 ? 7.764 -4.009 -18.462 1.00 89.25 96 PRO A N 1
ATOM 721 C CA . PRO A 1 96 ? 6.885 -4.538 -17.432 1.00 89.25 96 PRO A CA 1
ATOM 722 C C . PRO A 1 96 ? 7.674 -5.237 -16.322 1.00 89.25 96 PRO A C 1
ATOM 724 O O . PRO A 1 96 ? 8.758 -5.781 -16.546 1.00 89.25 96 PRO A O 1
ATOM 727 N N . LEU A 1 97 ? 7.087 -5.276 -15.124 1.00 92.31 97 LEU A N 1
ATOM 728 C CA . LEU A 1 97 ? 7.671 -5.968 -13.980 1.00 92.31 97 LEU A CA 1
ATOM 729 C C . LEU A 1 97 ? 7.920 -7.447 -14.309 1.00 92.31 97 LEU A C 1
ATOM 731 O O . LEU A 1 97 ? 7.038 -8.152 -14.807 1.00 92.31 97 LEU A O 1
ATOM 735 N N . LYS A 1 98 ? 9.121 -7.918 -13.973 1.00 92.69 98 LYS A N 1
ATOM 736 C CA . LYS A 1 98 ? 9.487 -9.333 -13.959 1.00 92.69 98 LYS A CA 1
ATOM 737 C C . LYS A 1 98 ? 10.201 -9.661 -12.641 1.00 92.69 98 LYS A C 1
ATOM 739 O O . LYS A 1 98 ? 11.018 -8.855 -12.204 1.00 92.69 98 LYS A O 1
ATOM 744 N N . PRO A 1 99 ? 9.922 -10.819 -12.019 1.00 92.50 99 PRO A N 1
ATOM 745 C CA . PRO A 1 99 ? 9.058 -11.880 -12.536 1.00 92.50 99 PRO A CA 1
ATOM 746 C C . PRO A 1 99 ? 7.557 -11.633 -12.278 1.00 92.50 99 PRO A C 1
ATOM 748 O O . PRO A 1 99 ? 6.766 -11.840 -13.196 1.00 92.50 99 PRO A O 1
ATOM 751 N N . SER A 1 100 ? 7.157 -11.157 -11.090 1.00 93.19 100 SER A N 1
ATOM 752 C CA . SER A 1 100 ? 5.775 -10.738 -10.751 1.00 93.19 100 SER A CA 1
ATOM 753 C C . SER A 1 100 ? 5.732 -10.009 -9.396 1.00 93.19 100 SER A C 1
ATOM 755 O O . SER A 1 100 ? 6.769 -9.805 -8.777 1.00 93.19 100 SER A O 1
ATOM 757 N N . GLU A 1 101 ? 4.555 -9.634 -8.891 1.00 93.62 101 GLU A N 1
ATOM 758 C CA . GLU A 1 101 ? 4.404 -8.992 -7.577 1.00 93.62 101 GLU A CA 1
ATOM 759 C C . GLU A 1 101 ? 4.660 -9.933 -6.389 1.00 93.62 101 GLU A C 1
ATOM 761 O O . GLU A 1 101 ? 4.988 -9.482 -5.292 1.00 93.62 101 GLU A O 1
ATOM 766 N N . THR A 1 102 ? 4.503 -11.242 -6.584 1.00 94.25 102 THR A N 1
ATOM 767 C CA . THR A 1 102 ? 4.663 -12.245 -5.518 1.00 94.25 102 THR A CA 1
ATOM 768 C C . THR A 1 102 ? 5.993 -12.988 -5.587 1.00 94.25 102 THR A C 1
ATOM 770 O O . THR A 1 102 ? 6.359 -13.672 -4.631 1.00 94.25 102 THR A O 1
ATOM 773 N N . ARG A 1 103 ? 6.719 -12.866 -6.703 1.00 95.56 103 ARG A N 1
ATOM 774 C CA . ARG A 1 103 ? 7.994 -13.552 -6.940 1.00 95.56 103 ARG A CA 1
ATOM 775 C C . ARG A 1 103 ? 9.096 -12.549 -7.238 1.00 95.56 103 ARG A C 1
ATOM 777 O O . ARG A 1 103 ? 8.846 -11.497 -7.812 1.00 95.56 103 ARG A O 1
ATOM 784 N N . VAL A 1 104 ? 10.323 -12.901 -6.895 1.00 95.25 104 VAL A N 1
ATOM 785 C CA . VAL A 1 104 ? 11.522 -12.086 -7.120 1.00 95.25 104 VAL A CA 1
ATOM 786 C C . VAL A 1 104 ? 12.671 -12.971 -7.580 1.00 95.25 104 VAL A C 1
ATOM 788 O O . VAL A 1 104 ? 12.634 -14.183 -7.376 1.00 95.25 104 VAL A O 1
ATOM 791 N N . TYR A 1 105 ? 13.694 -12.383 -8.193 1.00 95.12 105 TYR A N 1
ATOM 792 C CA . TYR A 1 105 ? 14.942 -13.098 -8.441 1.00 95.12 105 TYR A CA 1
ATOM 793 C C . TYR A 1 105 ? 15.846 -12.998 -7.210 1.00 95.12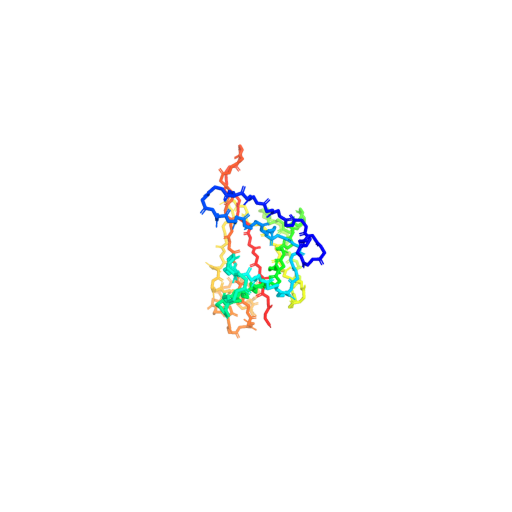 105 TYR A C 1
ATOM 795 O O . TYR A 1 105 ? 16.026 -11.904 -6.679 1.00 95.12 105 TYR A O 1
ATOM 803 N N . ASP A 1 106 ? 16.437 -14.109 -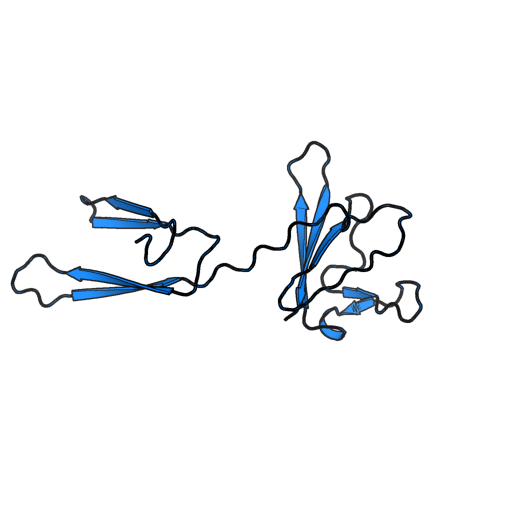6.763 1.00 92.31 106 ASP A N 1
ATOM 804 C CA . ASP A 1 106 ? 17.414 -14.076 -5.657 1.00 92.31 106 ASP A CA 1
ATOM 805 C C . ASP A 1 106 ? 18.764 -13.451 -6.060 1.00 92.31 106 ASP A C 1
ATOM 807 O O . ASP A 1 106 ? 19.584 -13.130 -5.199 1.00 92.31 106 ASP A O 1
ATOM 811 N N . ASN A 1 107 ? 18.965 -13.300 -7.374 1.00 90.62 107 ASN A N 1
ATOM 812 C CA . ASN A 1 107 ? 20.115 -12.721 -8.057 1.00 90.62 107 ASN A CA 1
ATOM 813 C C . ASN A 1 107 ? 21.484 -13.208 -7.547 1.00 90.62 107 ASN A C 1
ATOM 815 O O . ASN A 1 107 ? 22.482 -12.497 -7.655 1.00 90.62 107 ASN A O 1
ATOM 819 N N . ARG A 1 108 ? 21.574 -14.430 -7.003 1.00 89.00 108 ARG A N 1
ATOM 820 C CA . ARG A 1 108 ? 22.853 -14.997 -6.527 1.00 89.00 108 ARG A CA 1
ATOM 821 C C . ARG A 1 108 ? 23.855 -15.232 -7.657 1.00 89.00 108 ARG A C 1
ATOM 823 O O . ARG A 1 108 ? 25.054 -15.328 -7.408 1.00 89.00 108 ARG A O 1
ATOM 830 N N . ASP A 1 109 ? 23.351 -15.349 -8.878 1.00 89.56 109 ASP A N 1
ATOM 831 C CA . ASP A 1 109 ? 24.108 -15.481 -10.120 1.00 89.56 109 ASP A CA 1
ATOM 832 C C . ASP A 1 109 ? 24.484 -14.130 -10.754 1.00 89.56 109 ASP A C 1
ATOM 834 O O . ASP A 1 109 ? 25.267 -14.110 -11.703 1.00 89.56 109 ASP A O 1
ATOM 838 N N . GLY A 1 110 ? 23.939 -13.016 -10.251 1.00 86.25 110 GLY A N 1
ATOM 839 C CA . GLY A 1 110 ? 24.098 -11.685 -10.835 1.00 86.25 110 GLY A CA 1
ATOM 840 C C . GLY A 1 110 ? 23.407 -11.505 -12.192 1.00 86.25 110 GLY A C 1
ATOM 841 O O . GLY A 1 110 ? 23.756 -10.578 -12.917 1.00 86.25 110 GLY A O 1
ATOM 842 N N . GLN A 1 111 ? 22.491 -12.403 -12.574 1.00 87.19 111 GLN A N 1
ATOM 843 C CA . GLN A 1 111 ? 21.857 -12.438 -13.900 1.00 87.19 111 GLN A CA 1
ATOM 844 C C . GLN A 1 111 ? 20.323 -12.454 -13.845 1.00 87.19 111 GLN A C 1
ATOM 846 O O . GLN A 1 111 ? 19.678 -12.587 -14.885 1.00 87.19 111 GLN A O 1
ATOM 851 N N . CYS A 1 112 ? 19.720 -12.329 -12.657 1.00 89.19 112 CYS A N 1
ATOM 852 C CA . CYS A 1 112 ? 18.268 -12.346 -12.468 1.00 89.19 112 CYS A CA 1
ATOM 853 C C . CYS A 1 112 ? 17.574 -13.565 -13.117 1.00 89.19 112 CYS A C 1
ATOM 855 O O . CYS A 1 112 ? 16.601 -13.395 -13.853 1.00 89.19 112 CYS A O 1
ATOM 857 N N . THR A 1 113 ? 18.062 -14.792 -12.869 1.00 91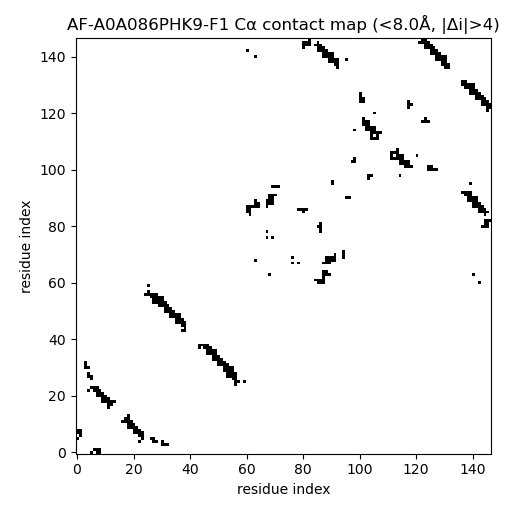.94 113 THR A N 1
ATOM 858 C CA . THR A 1 113 ? 17.458 -16.007 -13.466 1.00 91.94 113 THR A CA 1
ATOM 859 C C . THR A 1 113 ? 16.663 -16.881 -12.492 1.00 91.94 113 THR A C 1
ATOM 861 O O . THR A 1 113 ? 15.666 -17.485 -12.887 1.00 91.94 113 THR A O 1
ATOM 864 N N . ASN A 1 114 ? 17.046 -16.938 -11.212 1.00 93.88 114 ASN A N 1
ATOM 865 C CA . ASN A 1 114 ? 16.409 -17.831 -10.235 1.00 93.88 114 ASN A CA 1
ATOM 866 C C . ASN A 1 114 ? 15.221 -17.163 -9.530 1.00 93.88 114 ASN A C 1
ATOM 868 O O . ASN A 1 114 ? 15.410 -16.345 -8.630 1.00 93.88 114 ASN A O 1
ATOM 872 N N . GLU A 1 115 ? 13.995 -17.529 -9.917 1.00 95.88 115 GLU A N 1
ATOM 873 C CA . GLU A 1 115 ? 12.763 -17.029 -9.290 1.00 95.88 115 GLU A CA 1
ATOM 874 C C . GLU A 1 115 ? 12.441 -17.731 -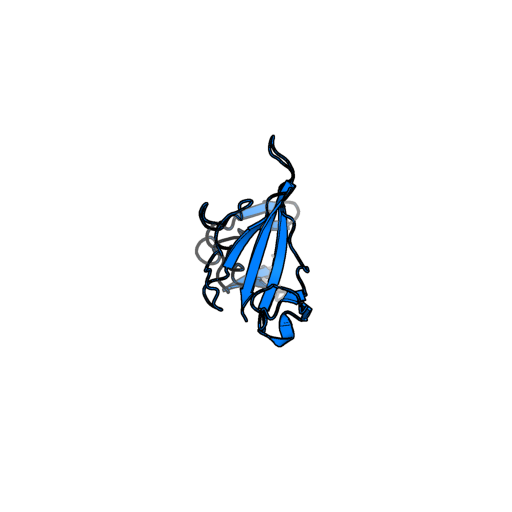7.962 1.00 95.88 115 GLU A C 1
ATOM 876 O O . GLU A 1 115 ? 12.257 -18.951 -7.909 1.00 95.88 115 GLU A O 1
ATOM 881 N N . VAL A 1 116 ? 12.245 -16.940 -6.911 1.00 95.88 116 VAL A N 1
ATOM 882 C CA . VAL A 1 116 ? 11.813 -17.367 -5.574 1.00 95.88 116 VAL A CA 1
ATOM 883 C C . VAL A 1 116 ? 10.605 -16.548 -5.111 1.00 95.88 116 VAL A C 1
ATOM 885 O O . VAL A 1 116 ? 10.280 -15.513 -5.692 1.00 95.88 116 VAL A O 1
ATOM 888 N N . ASP A 1 117 ? 9.913 -16.999 -4.067 1.00 95.94 117 ASP A N 1
ATOM 889 C CA . ASP A 1 117 ? 8.808 -16.225 -3.488 1.00 95.94 117 ASP A CA 1
ATOM 890 C C . ASP A 1 117 ? 9.344 -15.034 -2.689 1.00 95.94 117 ASP A C 1
ATOM 892 O O . ASP A 1 117 ? 10.296 -15.189 -1.921 1.00 95.94 117 ASP A O 1
ATOM 896 N N . LEU A 1 118 ? 8.712 -13.860 -2.808 1.00 94.12 118 LEU A N 1
ATOM 897 C CA . LEU A 1 118 ? 9.112 -12.649 -2.073 1.00 94.12 118 LEU A CA 1
ATOM 898 C C . LEU A 1 118 ? 9.203 -12.913 -0.561 1.00 94.12 118 LEU A C 1
ATOM 900 O O . LEU A 1 118 ? 10.189 -12.551 0.080 1.00 94.12 118 LEU A O 1
ATOM 904 N N . SER A 1 119 ? 8.221 -13.641 -0.024 1.00 93.12 119 SER A N 1
ATOM 905 C CA . SER A 1 119 ? 8.137 -14.017 1.391 1.00 93.12 119 SER A CA 1
ATOM 906 C C . SER A 1 119 ? 9.266 -14.930 1.872 1.00 93.12 119 SER A C 1
ATOM 908 O O . SER A 1 119 ? 9.466 -15.061 3.075 1.00 93.12 119 SER A O 1
ATOM 910 N N . SER A 1 120 ? 9.994 -15.588 0.961 1.00 94.25 120 SER A N 1
ATOM 911 C CA . SER A 1 120 ? 11.165 -16.398 1.316 1.00 94.25 120 SER A CA 1
ATOM 912 C C . SER A 1 120 ? 12.406 -15.552 1.613 1.00 94.25 120 SER A C 1
ATOM 914 O O . SER A 1 120 ? 13.304 -16.020 2.312 1.00 94.25 120 SER A O 1
ATOM 916 N N . LEU A 1 121 ? 12.449 -14.314 1.104 1.00 91.44 121 LEU A N 1
ATOM 917 C CA . LEU A 1 121 ? 13.557 -13.380 1.306 1.00 91.44 121 LEU A CA 1
ATOM 918 C C . LEU A 1 121 ? 13.239 -12.344 2.387 1.00 91.44 121 LEU A C 1
ATOM 920 O O . LEU A 1 121 ? 14.106 -12.009 3.191 1.00 91.44 121 LEU A O 1
ATOM 924 N N . VAL A 1 122 ? 12.007 -11.828 2.403 1.00 92.25 122 VAL A N 1
ATOM 925 C CA . VAL A 1 122 ? 11.576 -10.769 3.320 1.00 92.25 122 VAL A CA 1
ATOM 926 C C . VAL A 1 122 ? 10.068 -10.845 3.568 1.00 92.25 122 VAL A C 1
ATOM 928 O O . VAL A 1 122 ? 9.300 -11.136 2.653 1.00 92.25 122 VAL A O 1
ATOM 931 N N . ASP A 1 123 ? 9.620 -10.543 4.791 1.00 92.81 123 ASP A N 1
ATOM 932 C CA . ASP A 1 123 ? 8.192 -10.329 5.063 1.00 92.81 123 ASP A CA 1
ATOM 933 C C . ASP A 1 123 ? 7.768 -8.962 4.509 1.00 92.81 123 ASP A C 1
ATOM 935 O O . ASP A 1 123 ? 7.831 -7.923 5.171 1.00 92.81 123 ASP A O 1
ATOM 939 N N . ALA A 1 124 ? 7.416 -8.951 3.227 1.00 91.88 124 ALA A N 1
ATOM 940 C CA . ALA A 1 124 ? 6.982 -7.761 2.520 1.00 91.88 124 ALA A CA 1
ATOM 941 C C . ALA A 1 124 ? 5.868 -8.080 1.525 1.00 91.88 124 ALA A C 1
ATOM 943 O O . ALA A 1 124 ? 5.661 -9.218 1.105 1.00 91.88 124 ALA A O 1
ATOM 944 N N . THR A 1 125 ? 5.161 -7.034 1.113 1.00 92.94 125 THR A N 1
ATOM 945 C CA . THR A 1 125 ? 4.147 -7.106 0.060 1.00 92.94 125 THR A CA 1
ATOM 946 C C . THR A 1 125 ? 4.411 -6.054 -1.000 1.00 92.94 125 THR A C 1
ATOM 948 O O . THR A 1 125 ? 4.585 -4.882 -0.658 1.00 92.94 125 THR A O 1
ATOM 951 N N . LEU A 1 126 ? 4.392 -6.465 -2.268 1.00 93.44 126 LEU A N 1
ATOM 952 C CA . LEU A 1 126 ? 4.445 -5.578 -3.425 1.00 93.44 126 LEU A CA 1
ATOM 953 C C . LEU A 1 126 ? 3.031 -5.381 -3.989 1.00 93.44 126 LEU A C 1
ATOM 955 O O . LEU A 1 126 ? 2.237 -6.318 -4.055 1.00 93.44 126 LEU A O 1
ATOM 959 N N . SER A 1 127 ? 2.681 -4.156 -4.369 1.00 91.62 127 SER A N 1
ATOM 960 C CA . SER A 1 127 ? 1.387 -3.845 -4.990 1.00 91.62 127 SER A CA 1
ATOM 961 C C . SER A 1 127 ? 1.560 -2.844 -6.125 1.00 91.62 127 SER A C 1
ATOM 963 O O . SER A 1 127 ? 2.204 -1.814 -5.933 1.00 91.62 127 SER A O 1
ATOM 965 N N . GLY A 1 128 ? 0.998 -3.157 -7.294 1.00 88.94 128 GLY A N 1
ATOM 966 C CA . GLY A 1 128 ? 1.051 -2.328 -8.498 1.00 88.94 128 GLY A CA 1
ATOM 967 C C . GLY A 1 128 ? -0.213 -1.492 -8.703 1.00 88.94 128 GLY A C 1
ATOM 968 O O . GLY A 1 128 ? -1.323 -1.917 -8.387 1.00 88.94 128 GLY A O 1
ATOM 969 N N . THR A 1 129 ? -0.063 -0.286 -9.241 1.00 86.38 129 THR A N 1
ATOM 970 C CA . THR A 1 129 ? -1.167 0.550 -9.730 1.00 86.38 129 THR A CA 1
ATOM 971 C C . THR A 1 129 ? -0.792 1.115 -11.092 1.00 86.38 129 THR A C 1
ATOM 973 O O . THR A 1 129 ? 0.107 1.951 -11.202 1.00 86.38 129 THR A O 1
ATOM 976 N N . THR A 1 130 ? -1.469 0.639 -12.135 1.00 82.75 130 THR A N 1
ATOM 977 C CA . THR A 1 130 ? -1.286 1.110 -13.512 1.00 82.75 130 THR A CA 1
ATOM 978 C C . THR A 1 130 ? -2.030 2.424 -13.714 1.00 82.75 130 THR A C 1
ATOM 980 O O . THR A 1 130 ? -3.206 2.538 -13.360 1.00 82.75 130 THR A O 1
ATOM 983 N N . GLN A 1 131 ? -1.358 3.429 -14.274 1.00 73.69 131 GLN A N 1
ATOM 984 C CA . GLN A 1 131 ? -1.992 4.704 -14.600 1.00 73.69 131 GLN A CA 1
ATOM 985 C C . GLN A 1 131 ? -2.781 4.593 -15.907 1.00 73.69 131 GLN A C 1
ATOM 987 O O . GLN A 1 131 ? -2.238 4.211 -16.943 1.00 73.69 131 GLN A O 1
ATOM 992 N N . VAL A 1 132 ? -4.071 4.934 -15.844 1.00 62.59 132 VAL A N 1
ATOM 993 C CA . VAL A 1 132 ? -5.014 4.808 -16.970 1.00 62.59 132 VAL A CA 1
ATOM 994 C C . VAL A 1 132 ? -5.353 6.171 -17.610 1.00 62.59 132 VAL A C 1
ATOM 996 O O . VAL A 1 132 ? -5.848 6.200 -18.729 1.00 62.59 132 VAL A O 1
ATOM 999 N N . ASP A 1 133 ? -5.020 7.303 -16.968 1.00 50.91 133 ASP A N 1
ATOM 1000 C CA . ASP A 1 133 ? -5.604 8.629 -17.278 1.00 50.91 133 ASP A CA 1
ATOM 1001 C C . ASP A 1 133 ? -4.616 9.736 -17.721 1.00 50.91 133 ASP A C 1
ATOM 1003 O O . ASP A 1 133 ? -4.762 10.905 -17.360 1.00 50.91 133 ASP A O 1
ATOM 1007 N N . THR A 1 134 ? -3.621 9.432 -18.554 1.00 43.19 134 THR A N 1
ATOM 1008 C CA . THR A 1 134 ? -2.810 10.477 -19.216 1.00 43.19 134 THR A CA 1
ATOM 1009 C C . THR A 1 134 ? -2.505 10.121 -20.670 1.00 43.19 134 THR A C 1
ATOM 1011 O O . THR A 1 134 ? -2.504 8.955 -21.049 1.00 43.19 134 THR A O 1
ATOM 1014 N N . LEU A 1 135 ? -2.246 11.141 -21.505 1.00 43.66 135 LEU A N 1
ATOM 1015 C CA . LEU A 1 135 ? -1.953 11.057 -22.953 1.00 43.66 135 LEU A CA 1
ATOM 1016 C C . LEU A 1 135 ? -0.744 10.158 -23.343 1.00 43.66 135 LEU A C 1
ATOM 1018 O O . LEU A 1 135 ? -0.366 10.124 -24.512 1.00 43.66 135 LEU A O 1
ATOM 1022 N N . ALA A 1 136 ? -0.163 9.416 -22.396 1.00 51.09 136 ALA A N 1
ATOM 1023 C CA . ALA A 1 136 ? 0.774 8.315 -22.594 1.00 51.09 136 ALA A CA 1
ATOM 1024 C C . ALA A 1 136 ? 0.371 7.151 -21.652 1.00 51.09 136 ALA A C 1
ATOM 1026 O O . ALA A 1 136 ? 0.657 7.214 -20.457 1.00 51.09 136 ALA A O 1
ATOM 1027 N N . PRO A 1 137 ? -0.346 6.124 -22.138 1.00 53.47 137 PRO A N 1
ATOM 1028 C CA . PRO A 1 137 ? -0.888 5.069 -21.283 1.00 53.47 137 PRO A CA 1
ATOM 1029 C C . PRO A 1 137 ? 0.171 4.032 -20.870 1.00 53.47 137 PRO A C 1
ATOM 1031 O O . PRO A 1 137 ? 0.958 3.584 -21.703 1.00 53.47 137 PRO A O 1
ATOM 1034 N N . GLY A 1 138 ? 0.112 3.576 -19.611 1.00 67.56 138 GLY A N 1
ATOM 1035 C CA . GLY A 1 138 ? 0.559 2.227 -19.235 1.00 67.56 138 GLY A CA 1
ATOM 1036 C C . GLY A 1 138 ? 1.684 2.090 -18.201 1.00 67.56 138 GLY A C 1
ATOM 1037 O O . GLY A 1 138 ? 2.022 0.957 -17.855 1.00 67.56 138 GLY A O 1
ATOM 1038 N N . ASP A 1 139 ? 2.246 3.179 -17.672 1.00 84.50 139 ASP A N 1
ATOM 1039 C CA . ASP A 1 139 ? 3.212 3.082 -16.569 1.00 84.50 139 ASP A CA 1
ATOM 1040 C C . ASP A 1 139 ? 2.544 2.471 -15.327 1.00 84.50 139 ASP A C 1
ATOM 1042 O O . ASP A 1 139 ? 1.414 2.817 -14.962 1.00 84.50 139 ASP A O 1
ATOM 1046 N N . THR A 1 140 ? 3.254 1.565 -14.656 1.00 88.88 140 THR A N 1
ATOM 1047 C CA . THR A 1 140 ? 2.792 0.953 -13.409 1.00 88.88 140 THR A CA 1
ATOM 1048 C C . THR A 1 140 ? 3.705 1.351 -12.262 1.00 88.88 140 THR A C 1
ATOM 1050 O O . THR A 1 140 ? 4.910 1.096 -12.284 1.00 88.88 140 THR A O 1
ATOM 1053 N N . THR A 1 141 ? 3.112 1.969 -11.243 1.00 89.94 141 THR A N 1
ATOM 1054 C CA . THR A 1 141 ? 3.793 2.278 -9.986 1.00 89.94 141 THR A CA 1
ATOM 1055 C C . THR A 1 141 ? 3.656 1.096 -9.046 1.00 89.94 141 THR A C 1
ATOM 1057 O O . THR A 1 141 ? 2.538 0.693 -8.725 1.00 89.94 141 THR A O 1
ATOM 1060 N N . TYR A 1 142 ? 4.779 0.584 -8.557 1.00 91.38 142 TYR A N 1
ATOM 1061 C CA . TYR A 1 142 ? 4.817 -0.464 -7.550 1.00 91.38 142 TYR A CA 1
ATOM 1062 C C . TYR A 1 142 ? 5.197 0.111 -6.190 1.00 91.38 142 TYR A C 1
ATOM 1064 O O . TYR A 1 142 ? 6.071 0.969 -6.090 1.00 91.38 142 TYR A O 1
ATOM 1072 N N . THR A 1 143 ? 4.531 -0.367 -5.139 1.00 90.94 143 THR A N 1
ATOM 1073 C CA . THR A 1 143 ? 4.825 -0.032 -3.741 1.00 90.94 143 THR A CA 1
ATOM 1074 C C . THR A 1 143 ? 5.200 -1.295 -2.980 1.00 90.94 143 THR A C 1
ATOM 1076 O O . THR A 1 143 ? 4.382 -2.210 -2.879 1.00 90.94 143 THR A O 1
ATOM 1079 N N . LEU A 1 144 ? 6.419 -1.335 -2.445 1.00 91.19 144 LEU A N 1
ATOM 1080 C CA . LEU A 1 144 ? 6.920 -2.386 -1.568 1.00 91.19 144 LEU A CA 1
ATOM 1081 C C . LEU A 1 144 ? 6.785 -1.943 -0.108 1.00 91.19 144 LEU A C 1
ATOM 1083 O O . LEU A 1 144 ? 7.412 -0.971 0.318 1.00 91.19 144 LEU A O 1
ATOM 1087 N N . THR A 1 145 ? 6.008 -2.691 0.667 1.00 89.81 145 THR A N 1
ATOM 1088 C CA . THR A 1 145 ? 5.812 -2.450 2.101 1.00 89.81 145 THR A CA 1
ATOM 1089 C C . THR A 1 145 ? 6.414 -3.598 2.895 1.00 89.81 145 THR A C 1
ATOM 1091 O O . THR A 1 145 ? 5.942 -4.729 2.780 1.00 89.81 145 THR A O 1
ATOM 1094 N N . VAL A 1 146 ? 7.434 -3.297 3.699 1.00 88.50 146 VAL A N 1
ATOM 1095 C CA . VAL A 1 146 ? 8.089 -4.245 4.617 1.00 88.50 146 VAL A CA 1
ATOM 1096 C C . VAL A 1 146 ? 7.335 -4.261 5.948 1.00 88.50 146 VAL A C 1
ATOM 1098 O O . VAL A 1 146 ? 6.853 -3.212 6.383 1.00 88.50 146 VAL A O 1
ATOM 1101 N N . ARG A 1 147 ? 7.203 -5.435 6.569 1.00 82.56 147 ARG A N 1
ATOM 1102 C CA . ARG A 1 147 ? 6.499 -5.633 7.844 1.00 82.56 147 ARG A CA 1
ATOM 1103 C C . ARG A 1 147 ? 7.450 -5.892 9.006 1.00 82.56 147 ARG A C 1
ATOM 1105 O O . ARG A 1 147 ? 8.560 -6.413 8.768 1.00 82.56 147 ARG A O 1
#

Solvent-accessible surface area (backbone atoms only — not comparable to full-atom values): 9201 Å² total; per-residue (Å²): 101,43,91,77,42,67,81,33,47,75,49,75,41,78,90,80,72,43,74,50,76,47,69,54,75,64,93,36,60,70,43,74,49,76,50,74,52,67,55,88,52,97,83,52,85,59,66,48,77,47,79,48,79,41,69,48,36,74,80,75,77,56,78,60,52,85,85,38,47,64,57,93,92,57,78,89,82,90,77,79,69,36,70,91,40,51,29,38,34,32,30,38,58,95,50,64,79,77,76,47,70,62,33,34,53,75,38,87,82,76,69,65,75,54,78,42,52,37,67,79,79,42,64,52,49,52,48,76,49,68,49,80,87,54,106,72,71,43,39,29,41,35,39,39,42,41,110